Protein AF-A0AAU9KTI7-F1 (afdb_monomer_lite)

InterPro domains:
  IPR029703 DNA polymerase epsilon catalytic subunit [PTHR10670] (1-171)

Organism: NCBI:txid622444

Sequence (181 aa):
MRRTLLKLLRISEFSDEAQFRNPSLLFTVQDVICLCCNFCRSIDLCHDPQLFKCSASRSDDDDRGEEYEKDADAFSAWHCPRATRCTTRPHSELRLVEMIQAQSVAYQLQDCTAVSAICQLSAKCAITAHVQRRIHLYLVRESLMETLRLVMRIAQQDKFAWLLETVERLMCETAQLVLMY

Secondary structure (DSSP, 8-state):
-HHHHHHHTT--TTSGGGS----SPP-EEEEEE-TTT--EEEEETTT-HHHH-SS--------------TTTTTTSSSEETTEEEEE-HHHHHHHHHHHHHHHHHHHHHPPEEETTEEEE--HHHHTT----PPEEESS-HHHHHHHHHHHHHHHHHHT-HHHHHHHHHHHHHHHHTTS--

Foldseek 3Di:
DLVVVCVVVVHDCPDPVVPDDPPWDFDKQAFQAFPPPRDTDIDGLRDRVLQVPQPPPDDDDDDDDDDDDDPPSLQRSQADPVGSPTGSVVVVLVSLLVVLVVVVVCQVPWFWDFPPDPDRDDPVRPVPPPDPTDIDTPDDPVNSVVVLVVQCVSCVVSVSPVSNVSSVVVVVVVVVVVVVD

pLDDT: mean 73.47, std 17.33, range [38.09, 96.0]

Radius of gyration: 23.16 Å; chains: 1; bounding box: 51×40×74 Å

Structure (mmCIF, N/CA/C/O backbone):
data_AF-A0AAU9KTI7-F1
#
_entry.id   AF-A0AAU9KTI7-F1
#
loop_
_atom_site.group_PDB
_atom_site.id
_atom_site.type_symbol
_atom_site.label_atom_id
_atom_site.label_alt_id
_atom_site.label_comp_id
_atom_site.label_asym_id
_atom_site.label_entity_id
_atom_site.label_seq_id
_atom_site.pdbx_PDB_ins_code
_atom_site.Cartn_x
_atom_site.Cartn_y
_atom_site.Cartn_z
_atom_site.occupancy
_atom_site.B_iso_or_equiv
_atom_site.auth_seq_id
_atom_site.auth_comp_id
_atom_site.auth_asym_id
_atom_site.auth_atom_id
_atom_site.pdbx_PDB_model_num
ATOM 1 N N . MET A 1 1 ? -31.097 -3.159 -16.188 1.00 65.12 1 MET A N 1
ATOM 2 C CA . MET A 1 1 ? -30.676 -4.437 -15.568 1.00 65.12 1 MET A CA 1
ATOM 3 C C . MET A 1 1 ? -30.846 -4.481 -14.041 1.00 65.12 1 MET A C 1
ATOM 5 O O . MET A 1 1 ? -31.321 -5.493 -13.552 1.00 65.12 1 MET A O 1
ATOM 9 N N . ARG A 1 2 ? -30.578 -3.404 -13.277 1.00 79.62 2 ARG A N 1
ATOM 10 C CA . ARG A 1 2 ? -30.724 -3.386 -11.797 1.00 79.62 2 ARG A CA 1
ATOM 11 C C . ARG A 1 2 ? -32.151 -3.648 -11.267 1.00 79.62 2 ARG A C 1
ATOM 13 O O . ARG A 1 2 ? -32.326 -4.484 -10.391 1.00 79.62 2 ARG A O 1
ATOM 20 N N . ARG A 1 3 ? -33.179 -2.991 -11.826 1.00 81.31 3 ARG A N 1
ATOM 21 C CA . ARG A 1 3 ? -34.591 -3.132 -11.387 1.00 81.31 3 ARG A CA 1
ATOM 22 C C . ARG A 1 3 ? -35.148 -4.555 -11.510 1.00 81.31 3 ARG A C 1
ATOM 24 O O . ARG A 1 3 ? -35.877 -5.001 -10.633 1.00 81.31 3 ARG A O 1
ATOM 31 N N . THR A 1 4 ? -34.820 -5.264 -12.588 1.00 86.75 4 THR A N 1
ATOM 32 C CA . THR A 1 4 ? -35.296 -6.637 -12.827 1.00 86.75 4 THR A CA 1
ATOM 33 C C . THR A 1 4 ? -34.708 -7.615 -11.811 1.00 86.75 4 THR A C 1
ATOM 35 O O . THR A 1 4 ? -35.417 -8.478 -11.305 1.00 86.75 4 THR A O 1
ATOM 38 N N . LEU A 1 5 ? -33.432 -7.435 -11.466 1.00 85.69 5 LEU A N 1
ATOM 39 C CA . LEU A 1 5 ? -32.717 -8.290 -10.523 1.00 85.69 5 LEU A CA 1
ATOM 40 C C . LEU A 1 5 ? -33.228 -8.102 -9.085 1.00 85.69 5 LEU A C 1
ATOM 42 O O . LEU A 1 5 ? -33.489 -9.082 -8.398 1.00 85.69 5 LEU A O 1
ATOM 46 N N . LEU A 1 6 ? -33.490 -6.859 -8.665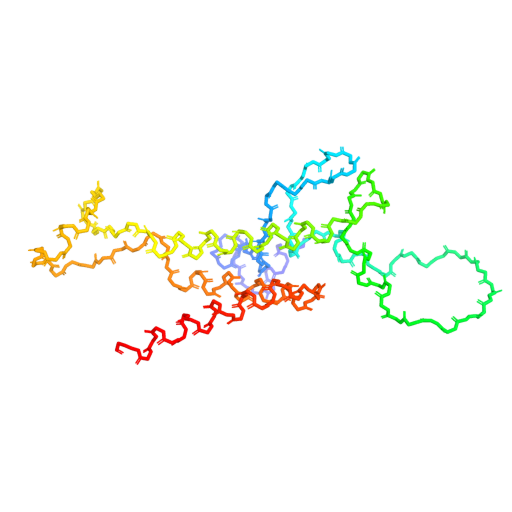 1.00 90.19 6 LEU A N 1
ATOM 47 C CA . LEU A 1 6 ? -34.095 -6.575 -7.355 1.00 90.19 6 LEU A CA 1
ATOM 48 C C . LEU A 1 6 ? -35.516 -7.152 -7.226 1.00 90.19 6 LEU A C 1
ATOM 50 O O . LEU A 1 6 ? -35.848 -7.730 -6.194 1.00 90.19 6 LEU A O 1
ATOM 54 N N . LYS A 1 7 ? -36.324 -7.100 -8.299 1.00 87.94 7 LYS A N 1
ATOM 55 C CA . LYS A 1 7 ? -37.650 -7.748 -8.335 1.00 87.94 7 LYS A CA 1
ATOM 56 C C . LYS A 1 7 ? -37.568 -9.271 -8.183 1.00 87.94 7 LYS A C 1
ATOM 58 O O . LYS A 1 7 ? -38.399 -9.839 -7.482 1.00 87.94 7 LYS A O 1
ATOM 63 N N . LEU A 1 8 ? -36.573 -9.920 -8.798 1.00 91.00 8 LEU A N 1
ATOM 64 C CA . LEU A 1 8 ? -36.326 -11.361 -8.631 1.00 91.00 8 LEU A CA 1
ATOM 65 C C . LEU A 1 8 ? -35.938 -11.710 -7.188 1.00 91.00 8 LEU A C 1
ATOM 67 O O . LEU A 1 8 ? -36.421 -12.700 -6.648 1.00 91.00 8 LEU A O 1
ATOM 71 N N . LEU A 1 9 ? -35.122 -10.866 -6.553 1.00 89.00 9 LEU A N 1
ATOM 72 C CA . LEU A 1 9 ? -34.713 -11.021 -5.154 1.00 89.00 9 LEU A CA 1
ATOM 73 C C . LEU A 1 9 ? -35.795 -10.595 -4.145 1.00 89.00 9 LEU A C 1
ATOM 75 O O . LEU A 1 9 ? -35.592 -10.751 -2.946 1.00 89.00 9 LEU A O 1
ATOM 79 N N . ARG A 1 10 ? -36.944 -10.075 -4.608 1.00 89.88 10 ARG A N 1
ATOM 80 C CA . ARG A 1 10 ? -38.015 -9.491 -3.774 1.00 89.88 10 ARG A CA 1
ATOM 81 C C . ARG A 1 10 ? -37.529 -8.348 -2.867 1.00 89.88 10 ARG A C 1
ATOM 83 O O . ARG A 1 10 ? -38.093 -8.126 -1.800 1.00 89.88 10 ARG A O 1
ATOM 90 N N . ILE A 1 11 ? -36.512 -7.610 -3.308 1.00 88.62 11 ILE A N 1
ATOM 91 C CA . ILE A 1 11 ? -35.947 -6.455 -2.601 1.00 88.62 11 ILE A CA 1
ATOM 92 C C . ILE A 1 11 ? -36.506 -5.175 -3.238 1.00 88.62 11 ILE A C 1
ATOM 94 O O . ILE A 1 11 ? -36.555 -5.046 -4.465 1.00 88.62 11 ILE A O 1
ATOM 98 N N . SER A 1 12 ? -36.959 -4.233 -2.409 1.00 87.06 12 SER A N 1
ATOM 99 C CA . SER A 1 12 ? -37.455 -2.929 -2.870 1.00 87.06 12 SER A CA 1
ATOM 100 C C . SER A 1 12 ? -36.309 -2.075 -3.409 1.00 87.06 12 SER A C 1
ATOM 102 O O . SER A 1 12 ? -35.211 -2.100 -2.875 1.00 87.06 12 SER A O 1
ATOM 104 N N . GLU A 1 13 ? -36.551 -1.264 -4.439 1.00 84.38 13 GLU A N 1
ATOM 105 C CA . GLU A 1 13 ? -35.501 -0.431 -5.046 1.00 84.38 13 GLU A CA 1
ATOM 106 C C . GLU A 1 13 ? -34.960 0.682 -4.133 1.00 84.38 13 GLU A C 1
ATOM 108 O O . GLU A 1 13 ? -33.875 1.201 -4.392 1.00 84.38 13 GLU A O 1
ATOM 113 N N . PHE A 1 14 ? -35.696 1.011 -3.070 1.00 86.38 14 PHE A N 1
ATOM 114 C CA . PHE A 1 14 ? -35.344 2.035 -2.084 1.00 86.38 14 PHE A CA 1
ATOM 115 C C . PHE A 1 14 ? -34.972 1.458 -0.716 1.00 86.38 14 PHE A C 1
ATOM 117 O O . PHE A 1 14 ? -34.815 2.224 0.230 1.00 86.38 14 PHE A O 1
ATOM 124 N N . SER A 1 15 ? -34.880 0.132 -0.577 1.00 87.00 15 SER A N 1
ATOM 125 C CA . SER A 1 15 ? -34.436 -0.451 0.688 1.00 87.00 15 SER A CA 1
ATOM 126 C C . SER A 1 15 ? -32.921 -0.317 0.849 1.00 87.00 15 SER A C 1
ATOM 128 O O . SER A 1 15 ? -32.184 -0.193 -0.136 1.00 87.00 15 SER A O 1
ATOM 130 N N . ASP A 1 16 ? -32.443 -0.348 2.091 1.00 84.94 16 ASP A N 1
ATOM 131 C CA . ASP A 1 16 ? -31.013 -0.238 2.384 1.00 84.94 16 ASP A CA 1
ATOM 132 C C . ASP A 1 16 ? -30.213 -1.395 1.767 1.00 84.94 16 ASP A C 1
ATOM 134 O O . ASP A 1 16 ? -29.079 -1.205 1.327 1.00 84.94 16 ASP A O 1
ATOM 138 N N . GLU A 1 17 ? -30.822 -2.576 1.630 1.00 83.06 17 GLU A N 1
ATOM 139 C CA . GLU A 1 17 ? -30.228 -3.745 0.974 1.00 83.06 17 GLU A CA 1
ATOM 140 C C . GLU A 1 17 ? -30.101 -3.574 -0.547 1.00 83.06 17 GLU A C 1
ATOM 142 O O . GLU A 1 17 ? -29.265 -4.220 -1.178 1.00 83.06 17 GLU A O 1
ATOM 147 N N . ALA A 1 18 ? -30.910 -2.701 -1.156 1.00 85.38 18 ALA A N 1
ATOM 148 C CA . ALA A 1 18 ? -30.821 -2.383 -2.578 1.00 85.38 18 ALA A CA 1
ATOM 149 C C . ALA A 1 18 ? -29.784 -1.302 -2.892 1.00 85.38 18 ALA A C 1
ATOM 151 O O . ALA A 1 18 ? -29.513 -1.057 -4.078 1.00 85.38 18 ALA A O 1
ATOM 152 N N . GLN A 1 19 ? -29.199 -0.649 -1.881 1.00 84.06 19 GLN A N 1
ATOM 153 C CA . GLN A 1 19 ? -28.091 0.274 -2.092 1.00 84.06 19 GLN A CA 1
ATOM 154 C C . GLN A 1 19 ? -26.884 -0.504 -2.615 1.00 84.06 19 GLN A C 1
ATOM 156 O O . GLN A 1 19 ? -26.382 -1.433 -1.987 1.00 84.06 19 GLN A O 1
ATOM 161 N N . PHE A 1 20 ? -26.403 -0.116 -3.796 1.00 78.75 20 PHE A N 1
ATOM 162 C CA . PHE A 1 20 ? -25.196 -0.706 -4.352 1.00 78.75 20 PHE A CA 1
ATOM 163 C C . PHE A 1 20 ? -24.012 -0.295 -3.479 1.00 78.75 20 PHE A C 1
ATOM 165 O O . PHE A 1 20 ? -23.616 0.869 -3.472 1.00 78.75 20 PHE A O 1
ATOM 172 N N . ARG A 1 21 ? -23.455 -1.262 -2.756 1.00 72.88 21 ARG A N 1
ATOM 173 C CA . ARG A 1 21 ? -22.157 -1.141 -2.099 1.00 72.88 21 ARG A CA 1
ATOM 174 C C . ARG A 1 21 ? -21.153 -1.855 -2.980 1.00 72.88 21 ARG A C 1
ATOM 176 O O . ARG A 1 21 ? -21.355 -3.028 -3.281 1.00 72.88 21 ARG A O 1
ATOM 183 N N . ASN A 1 22 ? -20.120 -1.143 -3.422 1.00 68.12 22 ASN A N 1
ATOM 184 C CA . ASN A 1 22 ? -19.074 -1.763 -4.220 1.00 68.12 22 ASN A CA 1
ATOM 185 C C . ASN A 1 22 ? -18.392 -2.851 -3.366 1.00 68.12 22 ASN A C 1
ATOM 187 O O . ASN A 1 22 ? -17.840 -2.506 -2.321 1.00 68.12 22 ASN A O 1
ATOM 191 N N . PRO A 1 23 ? -18.474 -4.144 -3.735 1.00 67.94 23 PRO A N 1
ATOM 192 C CA . PRO A 1 23 ? -17.882 -5.211 -2.932 1.00 67.94 23 PRO A CA 1
ATOM 193 C C . PRO A 1 23 ? -16.354 -5.230 -3.031 1.00 67.94 23 PRO A C 1
ATOM 195 O O . PRO A 1 23 ? -15.701 -5.859 -2.201 1.00 67.94 23 PRO A O 1
ATOM 198 N N . SER A 1 24 ? -15.778 -4.578 -4.045 1.00 67.06 24 SER A N 1
ATOM 199 C CA . SER A 1 24 ? -14.334 -4.476 -4.186 1.00 67.06 24 SER A CA 1
ATOM 200 C C . SER A 1 24 ? -13.767 -3.369 -3.303 1.00 67.06 24 SER A C 1
ATOM 202 O O . SER A 1 24 ? -14.325 -2.277 -3.167 1.00 67.06 24 SER A O 1
ATOM 204 N N . LEU A 1 25 ? -12.624 -3.672 -2.695 1.00 73.19 25 LEU A N 1
ATOM 205 C CA . LEU A 1 25 ? -11.866 -2.716 -1.903 1.00 73.19 25 LEU A CA 1
ATOM 206 C C . LEU A 1 25 ? -11.242 -1.685 -2.849 1.00 73.19 25 LEU A C 1
ATOM 208 O O . LEU A 1 25 ? -10.710 -2.042 -3.896 1.00 73.19 25 LEU A O 1
ATOM 212 N N . LEU A 1 26 ? -11.331 -0.408 -2.485 1.00 77.00 26 LEU A N 1
ATOM 213 C CA . LEU A 1 26 ? -10.628 0.674 -3.168 1.00 77.00 26 LEU A CA 1
ATOM 214 C C . LEU A 1 26 ? -9.308 0.892 -2.438 1.00 77.00 26 LEU A C 1
ATOM 216 O O . LEU A 1 26 ? -9.317 1.217 -1.249 1.00 77.00 26 LEU A O 1
ATOM 220 N N . PHE A 1 27 ? -8.185 0.707 -3.130 1.00 84.81 27 PHE A N 1
ATOM 221 C CA . PHE A 1 27 ? -6.873 0.935 -2.539 1.00 84.81 27 PHE A CA 1
ATOM 222 C C . PHE A 1 27 ? -5.981 1.724 -3.486 1.00 84.81 27 PHE A C 1
ATOM 224 O O . PHE A 1 27 ? -5.315 1.179 -4.369 1.00 84.81 27 PHE A O 1
ATOM 231 N N . THR A 1 28 ? -5.994 3.038 -3.280 1.00 85.19 28 THR A N 1
ATOM 232 C CA . THR A 1 28 ? -5.353 3.995 -4.173 1.00 85.19 28 THR A CA 1
ATOM 233 C C . THR A 1 28 ? -4.029 4.476 -3.605 1.00 85.19 28 THR A C 1
ATOM 235 O O . THR A 1 28 ? -3.986 5.114 -2.555 1.00 85.19 28 THR A O 1
ATOM 238 N N . VAL A 1 29 ? -2.956 4.252 -4.355 1.00 85.25 29 VAL A N 1
ATOM 239 C CA . VAL A 1 29 ? -1.651 4.864 -4.108 1.00 85.25 29 VAL A CA 1
ATOM 240 C C . VAL A 1 29 ? -1.628 6.231 -4.777 1.00 85.25 29 VAL A C 1
ATOM 242 O O . VAL A 1 29 ? -1.837 6.343 -5.987 1.00 85.25 29 VAL A O 1
ATOM 245 N N . GLN A 1 30 ? -1.388 7.279 -3.993 1.00 85.12 30 GLN A N 1
ATOM 246 C CA . GLN A 1 30 ? -1.269 8.646 -4.498 1.00 85.12 30 GLN A CA 1
ATOM 247 C C . GLN A 1 30 ? 0.166 8.966 -4.924 1.00 85.12 30 GLN A C 1
ATOM 249 O O . GLN A 1 30 ? 1.133 8.405 -4.400 1.00 85.12 30 GLN A O 1
ATOM 254 N N . ASP A 1 31 ? 0.272 9.907 -5.862 1.00 83.88 31 ASP A N 1
ATOM 255 C CA . ASP A 1 31 ? 1.525 10.511 -6.312 1.00 83.88 31 ASP A CA 1
ATOM 256 C C . ASP A 1 31 ? 2.564 9.519 -6.849 1.00 83.88 31 ASP A C 1
ATOM 258 O O . ASP A 1 31 ? 3.752 9.609 -6.545 1.00 83.88 31 ASP A O 1
ATOM 262 N N . VAL A 1 32 ? 2.131 8.559 -7.673 1.00 83.94 32 VAL A N 1
ATOM 263 C CA . VAL A 1 32 ? 3.064 7.673 -8.376 1.00 83.94 32 VAL A CA 1
ATOM 264 C C . VAL A 1 32 ? 3.648 8.427 -9.567 1.00 83.94 32 VAL A C 1
ATOM 266 O O . VAL A 1 32 ? 2.939 8.727 -10.533 1.00 83.94 32 VAL A O 1
ATOM 269 N N . ILE A 1 33 ? 4.946 8.723 -9.501 1.00 85.62 33 ILE A N 1
ATOM 270 C CA . ILE A 1 33 ? 5.658 9.514 -10.509 1.00 85.62 33 ILE A CA 1
ATOM 271 C C . ILE A 1 33 ? 6.479 8.589 -11.412 1.00 85.62 33 ILE A C 1
ATOM 273 O O . ILE A 1 33 ? 7.276 7.770 -10.961 1.00 85.62 33 ILE A O 1
ATOM 277 N N . CYS A 1 34 ? 6.318 8.729 -12.727 1.00 84.81 34 CYS A N 1
ATOM 278 C CA . CYS A 1 34 ? 7.197 8.073 -13.690 1.00 84.81 34 CYS A CA 1
ATOM 279 C C . CYS A 1 34 ? 8.518 8.841 -13.825 1.00 84.81 34 CYS A C 1
ATOM 281 O O . CYS A 1 34 ? 8.519 9.966 -14.314 1.00 84.81 34 CYS A O 1
ATOM 283 N N . LEU A 1 35 ? 9.647 8.206 -13.504 1.00 83.62 35 LEU A N 1
ATOM 284 C CA . LEU A 1 35 ? 10.976 8.837 -13.557 1.00 83.62 35 LEU A CA 1
ATOM 285 C C . LEU A 1 35 ? 11.472 9.182 -14.974 1.00 83.62 35 LEU A C 1
ATOM 287 O O . LEU A 1 35 ? 12.411 9.953 -15.123 1.00 83.62 35 LEU A O 1
ATOM 291 N N . CYS A 1 36 ? 10.855 8.634 -16.022 1.00 85.12 36 CYS A N 1
ATOM 292 C CA . CYS A 1 36 ? 11.251 8.926 -17.402 1.00 85.12 36 CYS A CA 1
ATOM 293 C C . CYS A 1 36 ? 10.551 10.144 -18.007 1.00 85.12 36 CYS A C 1
ATOM 295 O O . CYS A 1 36 ? 11.120 10.832 -18.846 1.00 85.12 36 CYS A O 1
ATOM 297 N N . CYS A 1 37 ? 9.279 10.359 -17.659 1.00 88.19 37 CYS A N 1
ATOM 298 C CA . CYS A 1 37 ? 8.443 11.392 -18.281 1.00 88.19 37 CYS A CA 1
ATOM 299 C C . CYS A 1 37 ? 7.796 12.343 -17.270 1.00 88.19 37 CYS A C 1
ATOM 301 O O . CYS A 1 37 ? 7.001 13.196 -17.660 1.00 88.19 37 CYS A O 1
ATOM 303 N N . ASN A 1 38 ? 8.104 12.178 -15.980 1.00 88.06 38 ASN A N 1
ATOM 304 C CA . ASN A 1 38 ? 7.548 12.932 -14.855 1.00 88.06 38 ASN A CA 1
ATOM 305 C C . ASN A 1 38 ? 6.014 12.945 -14.813 1.00 88.06 38 ASN A C 1
ATOM 307 O O . ASN A 1 38 ? 5.398 13.840 -14.239 1.00 88.06 38 ASN A O 1
ATOM 311 N N . PHE A 1 39 ? 5.374 11.942 -15.420 1.00 87.75 39 PHE A N 1
ATOM 312 C CA . PHE A 1 39 ? 3.933 11.787 -15.332 1.00 87.75 39 PHE A CA 1
ATOM 313 C C . PHE A 1 39 ? 3.559 11.286 -13.941 1.00 87.75 39 PHE A C 1
ATOM 315 O O . PHE A 1 39 ? 3.969 10.192 -13.552 1.00 87.75 39 PHE A O 1
ATOM 322 N N . CYS A 1 40 ? 2.782 12.090 -13.223 1.00 87.25 40 CYS A N 1
ATOM 323 C CA . CYS A 1 40 ? 2.252 11.772 -11.908 1.00 87.25 40 CYS A CA 1
ATOM 324 C C . CYS A 1 40 ? 0.797 11.316 -12.036 1.00 87.25 40 CYS A C 1
ATOM 326 O O . CYS A 1 40 ? 0.001 11.975 -12.711 1.00 87.25 40 CYS A O 1
ATOM 328 N N . ARG A 1 41 ? 0.448 10.194 -11.401 1.00 85.62 41 ARG A N 1
ATOM 329 C CA . ARG A 1 41 ? -0.943 9.742 -11.292 1.00 85.62 41 ARG A CA 1
ATOM 330 C C . ARG A 1 41 ? -1.187 8.996 -9.988 1.00 85.62 41 ARG A C 1
ATOM 332 O O . ARG A 1 41 ? -0.270 8.416 -9.412 1.00 85.62 41 ARG A O 1
ATOM 339 N N . SER A 1 42 ? -2.446 8.943 -9.578 1.00 87.31 42 SER A N 1
ATOM 340 C CA . SER A 1 42 ? -2.897 7.981 -8.575 1.00 87.31 42 SER A CA 1
ATOM 341 C C . SER A 1 42 ? -3.210 6.639 -9.244 1.00 87.31 42 SER A C 1
ATOM 343 O O . SER A 1 42 ? -3.733 6.615 -10.360 1.00 87.31 42 SER A O 1
ATOM 345 N N . ILE A 1 43 ? -2.886 5.532 -8.578 1.00 86.00 43 ILE A N 1
ATOM 346 C CA . ILE A 1 43 ? -3.101 4.166 -9.077 1.00 86.00 43 ILE A CA 1
ATOM 347 C C . ILE A 1 43 ? -3.984 3.422 -8.082 1.00 86.00 43 ILE A C 1
ATOM 349 O O . ILE A 1 43 ? -3.606 3.298 -6.921 1.00 86.00 43 ILE A O 1
ATOM 353 N N . ASP A 1 44 ? -5.138 2.923 -8.526 1.00 86.88 44 ASP A N 1
ATOM 354 C CA . ASP A 1 44 ? -5.956 1.998 -7.733 1.00 86.88 44 ASP A CA 1
ATOM 355 C C . ASP A 1 44 ? -5.503 0.562 -7.997 1.00 86.88 44 ASP A C 1
ATOM 357 O O . ASP A 1 44 ? -5.717 0.020 -9.080 1.00 86.88 44 ASP A O 1
ATOM 361 N N . LEU A 1 45 ? -4.881 -0.064 -7.005 1.00 82.88 45 LEU A N 1
ATOM 362 C CA . LEU A 1 45 ? -4.273 -1.387 -7.153 1.00 82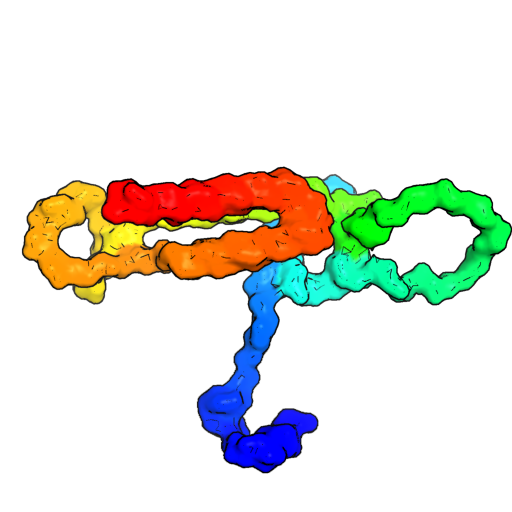.88 45 LEU A CA 1
ATOM 363 C C . LEU A 1 45 ? -5.296 -2.505 -7.351 1.00 82.88 45 LEU A C 1
ATOM 365 O O . LEU A 1 45 ? -4.959 -3.563 -7.871 1.00 82.88 45 LEU A O 1
ATOM 369 N N . CYS A 1 46 ? -6.547 -2.286 -6.946 1.00 79.44 46 CYS A N 1
ATOM 370 C CA . CYS A 1 46 ? -7.599 -3.287 -7.075 1.00 79.44 46 CYS A CA 1
ATOM 371 C C . CYS A 1 46 ? -8.360 -3.185 -8.402 1.00 79.44 46 CYS A C 1
ATOM 373 O O . CYS A 1 46 ? -9.056 -4.129 -8.772 1.00 79.44 46 CYS A O 1
ATOM 375 N N . HIS A 1 47 ? -8.236 -2.063 -9.119 1.00 77.88 47 HIS A N 1
ATOM 376 C CA . HIS A 1 47 ? -9.053 -1.777 -10.301 1.00 77.88 47 HIS A CA 1
ATOM 377 C C . HIS A 1 47 ? -8.274 -1.308 -11.526 1.00 77.88 47 HIS A C 1
ATOM 379 O O . HIS A 1 47 ? -8.870 -1.281 -12.603 1.00 77.88 47 HIS A O 1
ATOM 385 N N . ASP A 1 48 ? -6.999 -0.913 -11.406 1.00 77.88 48 ASP A N 1
ATOM 386 C CA . ASP A 1 48 ? -6.260 -0.347 -12.537 1.0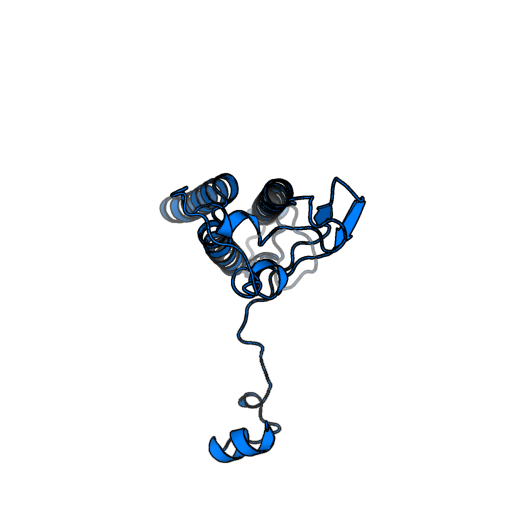0 77.88 48 ASP A CA 1
ATOM 387 C C . ASP A 1 48 ? -6.125 -1.405 -13.645 1.00 77.88 48 ASP A C 1
ATOM 389 O O . ASP A 1 48 ? -5.382 -2.378 -13.492 1.00 77.88 48 ASP A O 1
ATOM 393 N N . PRO A 1 49 ? -6.801 -1.222 -14.797 1.00 67.38 49 PRO A N 1
ATOM 394 C CA . PRO A 1 49 ? -6.792 -2.204 -15.868 1.00 67.38 49 PRO A CA 1
ATOM 395 C C . PRO A 1 49 ? -5.388 -2.460 -16.409 1.00 67.38 49 PRO A C 1
ATOM 397 O O . PRO A 1 49 ? -5.160 -3.508 -16.998 1.00 67.38 49 PRO A O 1
ATOM 400 N N . GLN A 1 50 ? -4.459 -1.507 -16.275 1.00 69.31 50 GLN A N 1
ATOM 401 C CA . GLN A 1 50 ? -3.082 -1.672 -16.737 1.00 69.31 50 GLN A CA 1
ATOM 402 C C . GLN A 1 50 ? -2.331 -2.725 -15.921 1.00 69.31 50 GLN A C 1
ATOM 404 O O . GLN A 1 50 ? -1.528 -3.450 -16.496 1.00 69.31 50 GLN A O 1
ATOM 409 N N . LEU A 1 51 ? -2.665 -2.875 -14.635 1.00 67.38 51 LEU A N 1
ATOM 410 C CA . LEU A 1 51 ? -2.064 -3.887 -13.767 1.00 67.38 51 LEU A CA 1
ATOM 411 C C . LEU A 1 51 ? -2.533 -5.312 -14.106 1.00 67.38 51 LEU A C 1
ATOM 413 O O . LEU A 1 51 ? -1.829 -6.278 -13.836 1.00 67.38 51 LEU A O 1
ATOM 417 N N . PHE A 1 52 ? -3.705 -5.451 -14.734 1.00 65.06 52 PHE A N 1
ATOM 418 C CA . PHE A 1 52 ? -4.309 -6.749 -15.067 1.00 65.06 52 PHE A CA 1
ATOM 419 C C . PHE A 1 52 ? -4.203 -7.123 -16.558 1.00 65.06 52 PHE A C 1
ATOM 421 O O . PHE A 1 52 ? -4.585 -8.227 -16.953 1.00 65.06 52 PHE A O 1
ATOM 428 N N . LYS A 1 53 ? -3.702 -6.225 -17.417 1.00 56.84 53 LYS A N 1
ATOM 429 C CA . LYS A 1 53 ? -3.568 -6.450 -18.867 1.00 56.84 53 LYS A CA 1
ATOM 430 C C . LYS A 1 53 ? -2.242 -7.140 -19.204 1.00 56.84 53 LYS A C 1
ATOM 432 O O . LYS A 1 53 ? -1.353 -6.516 -19.770 1.00 56.84 53 LYS A O 1
ATOM 437 N N . CYS A 1 54 ? -2.148 -8.441 -18.932 1.00 47.69 54 CYS A N 1
ATOM 438 C CA . CYS A 1 54 ? -1.063 -9.282 -19.465 1.00 47.69 54 CYS A CA 1
ATOM 439 C C . CYS A 1 54 ? -1.494 -10.302 -20.530 1.00 47.69 54 CYS A C 1
ATOM 441 O O . CYS A 1 54 ? -0.643 -10.905 -21.164 1.00 47.69 54 CYS A O 1
ATOM 443 N N . SER A 1 55 ? -2.785 -10.479 -20.827 1.00 44.00 55 SER A N 1
ATOM 444 C CA . SER A 1 55 ? -3.213 -11.590 -21.702 1.00 44.00 55 SER A CA 1
ATOM 445 C C . SER A 1 55 ? -3.720 -11.218 -23.103 1.00 44.00 55 SER A C 1
ATOM 447 O O . SER A 1 55 ? -4.107 -12.118 -23.844 1.00 44.00 55 SER A O 1
ATOM 449 N N . ALA A 1 56 ? -3.740 -9.939 -23.504 1.00 43.41 56 ALA A N 1
ATOM 450 C CA . ALA A 1 56 ? -4.520 -9.503 -24.678 1.00 43.41 56 ALA A CA 1
ATOM 451 C C . ALA A 1 56 ? -3.740 -8.818 -25.819 1.00 43.41 56 ALA A C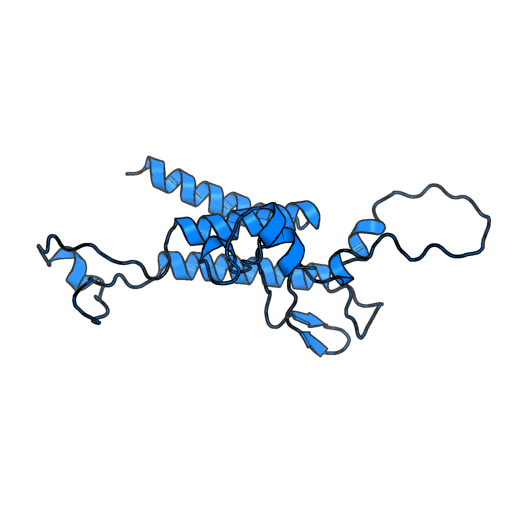 1
ATOM 453 O O . ALA A 1 56 ? -4.335 -8.083 -26.601 1.00 43.41 56 ALA A O 1
ATOM 454 N N . SER A 1 57 ? -2.441 -9.078 -25.969 1.00 42.94 57 SER A N 1
ATOM 455 C CA . SER A 1 57 ? -1.743 -8.833 -27.241 1.00 42.94 57 SER A CA 1
ATOM 456 C C . SER A 1 57 ? -1.153 -10.137 -27.775 1.00 42.94 57 SER A C 1
ATOM 458 O O . SER A 1 57 ? 0.055 -10.350 -27.754 1.00 42.94 57 SER A O 1
ATOM 460 N N . ARG A 1 58 ? -2.041 -11.029 -28.228 1.00 48.06 58 ARG A N 1
ATOM 461 C CA . ARG A 1 58 ? -1.732 -12.045 -29.239 1.00 48.06 58 ARG A CA 1
ATOM 462 C C . ARG A 1 58 ? -2.492 -11.690 -30.514 1.00 48.06 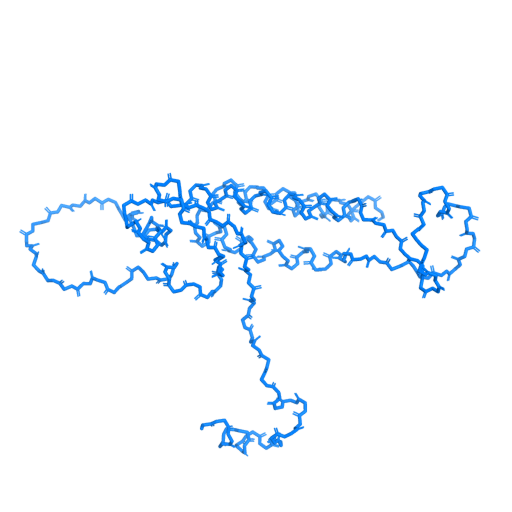58 ARG A C 1
ATOM 464 O O . ARG A 1 58 ? -3.708 -11.843 -30.547 1.00 48.06 58 ARG A O 1
ATOM 471 N N . SER A 1 59 ? -1.744 -11.202 -31.495 1.00 43.03 59 SER A N 1
ATOM 472 C CA . SER A 1 59 ? -2.012 -11.214 -32.941 1.00 43.03 59 SER A CA 1
ATOM 473 C C . SER A 1 59 ? -0.838 -10.464 -33.582 1.00 43.03 59 SER A C 1
ATOM 475 O O . SER A 1 59 ? -0.578 -9.338 -33.157 1.00 43.03 59 SER A O 1
ATOM 477 N N . ASP A 1 60 ? -0.061 -10.932 -34.545 1.00 45.81 60 ASP A N 1
ATOM 478 C CA . ASP A 1 60 ? 0.133 -12.198 -35.256 1.00 45.81 60 ASP A CA 1
ATOM 479 C C . ASP A 1 60 ? 1.589 -12.125 -35.800 1.00 45.81 60 ASP A C 1
ATOM 481 O O . ASP A 1 60 ? 2.162 -11.034 -35.833 1.00 45.81 60 ASP A O 1
ATOM 485 N N . ASP A 1 61 ? 2.160 -13.261 -36.216 1.00 46.56 61 ASP A N 1
ATOM 486 C CA . ASP A 1 61 ? 3.440 -13.426 -36.947 1.00 46.56 61 ASP A CA 1
ATOM 487 C C . ASP A 1 61 ? 4.759 -13.399 -36.134 1.00 46.56 61 ASP A C 1
ATOM 489 O O . ASP A 1 61 ? 5.301 -12.349 -35.803 1.00 46.56 61 ASP A O 1
ATOM 493 N N . ASP A 1 62 ? 5.331 -14.571 -35.829 1.00 39.09 62 ASP A N 1
ATOM 494 C CA . ASP A 1 62 ? 6.401 -15.186 -36.645 1.00 39.09 62 ASP A CA 1
ATOM 495 C C . ASP A 1 62 ? 6.975 -16.443 -35.951 1.00 39.09 62 ASP A C 1
ATOM 497 O O . ASP A 1 62 ? 7.109 -16.534 -34.729 1.00 39.09 62 ASP A O 1
ATOM 501 N N . ASP A 1 63 ? 7.285 -17.432 -36.778 1.00 56.66 63 ASP A N 1
ATOM 502 C CA . ASP A 1 63 ? 7.842 -18.742 -36.474 1.00 56.66 63 ASP A CA 1
ATOM 503 C C . ASP A 1 63 ? 9.349 -18.644 -36.187 1.00 56.66 63 ASP A C 1
ATOM 505 O O . ASP A 1 63 ? 10.173 -18.523 -37.099 1.00 56.66 63 ASP A O 1
ATOM 509 N N . ARG A 1 64 ? 9.733 -18.736 -34.907 1.00 44.59 64 ARG A N 1
ATOM 510 C CA . ARG A 1 64 ? 10.982 -19.405 -34.513 1.00 44.59 64 ARG A CA 1
ATOM 511 C C . ARG A 1 64 ? 11.013 -19.685 -33.019 1.00 44.59 64 ARG A C 1
ATOM 513 O O . ARG A 1 64 ? 10.930 -18.779 -32.196 1.00 44.59 64 ARG A O 1
ATOM 520 N N . GLY A 1 65 ? 11.104 -20.969 -32.689 1.00 47.38 65 GLY A N 1
ATOM 521 C CA . GLY A 1 65 ? 11.223 -21.430 -31.318 1.00 47.38 65 GLY A CA 1
ATOM 522 C C . GLY A 1 65 ? 12.491 -20.921 -30.658 1.00 47.38 65 GLY A C 1
ATOM 523 O O . GLY A 1 65 ? 13.526 -20.852 -31.306 1.00 47.38 65 GLY A O 1
ATOM 524 N N . GLU A 1 66 ? 12.375 -20.646 -29.366 1.00 38.09 66 GLU A N 1
ATOM 525 C CA . GLU A 1 66 ? 13.427 -20.784 -28.372 1.00 38.09 66 GLU A CA 1
ATOM 526 C C . GLU A 1 66 ? 12.772 -20.782 -26.972 1.00 38.09 66 GLU A C 1
ATOM 528 O O . GLU A 1 66 ? 11.896 -19.973 -26.656 1.00 38.09 66 GLU A O 1
ATOM 533 N N . GLU A 1 67 ? 13.160 -21.754 -26.150 1.00 43.91 67 GLU A N 1
ATOM 534 C CA . GLU A 1 67 ? 12.689 -21.946 -24.781 1.00 43.91 67 GLU A CA 1
ATOM 535 C C . GLU A 1 67 ? 13.457 -21.010 -23.837 1.00 43.91 67 GLU A C 1
ATOM 537 O O . GLU A 1 67 ? 14.613 -21.265 -23.506 1.00 43.91 67 GLU A O 1
ATOM 542 N N . TYR A 1 68 ? 12.802 -19.939 -23.379 1.00 44.81 68 TYR A N 1
ATOM 543 C CA . TYR A 1 68 ? 13.307 -19.046 -22.332 1.00 44.81 68 TYR A CA 1
ATOM 544 C C . TYR A 1 68 ? 12.217 -18.767 -21.293 1.00 44.81 68 TYR A C 1
ATOM 546 O O . TYR A 1 68 ? 11.031 -18.687 -21.608 1.00 44.81 68 TYR A O 1
ATOM 554 N N . GLU A 1 69 ? 12.632 -18.657 -20.038 1.00 41.00 69 GLU A N 1
ATOM 555 C CA . GLU A 1 69 ? 11.818 -18.750 -18.826 1.00 41.00 69 GLU A CA 1
ATOM 556 C C . GLU A 1 69 ? 10.612 -17.786 -18.747 1.00 41.00 69 GLU A C 1
ATOM 558 O O . GLU A 1 69 ? 10.673 -16.596 -19.062 1.00 41.00 69 GLU A O 1
ATOM 563 N N . LYS A 1 70 ? 9.491 -18.332 -18.254 1.00 41.31 70 LYS A N 1
ATOM 564 C CA . LYS A 1 70 ? 8.184 -17.691 -18.019 1.00 41.31 70 LYS A CA 1
ATOM 565 C C . LYS A 1 70 ? 8.190 -16.681 -16.853 1.00 41.31 70 LYS A C 1
ATOM 567 O O . LYS A 1 70 ? 7.377 -16.799 -15.940 1.00 41.31 70 LYS A O 1
ATOM 572 N N . ASP A 1 71 ? 9.052 -15.670 -16.884 1.00 46.25 71 ASP A N 1
ATOM 573 C CA . ASP A 1 71 ? 9.019 -14.561 -15.909 1.00 46.25 71 ASP A CA 1
ATOM 574 C C . ASP A 1 71 ? 8.728 -13.188 -16.537 1.00 46.25 71 ASP A C 1
ATOM 576 O O . ASP A 1 71 ? 8.440 -12.228 -15.821 1.00 46.25 71 ASP A O 1
ATOM 580 N N . ALA A 1 72 ? 8.693 -13.093 -17.870 1.00 48.78 72 ALA A N 1
ATOM 581 C CA . ALA A 1 72 ? 8.411 -11.849 -18.595 1.00 48.78 72 ALA A CA 1
ATOM 582 C C . ALA A 1 72 ? 6.978 -11.307 -18.396 1.00 48.78 72 ALA A C 1
ATOM 584 O O . ALA A 1 72 ? 6.733 -10.115 -18.582 1.00 48.78 72 ALA A O 1
ATOM 585 N N . ASP A 1 73 ? 6.036 -12.156 -17.976 1.00 50.28 73 ASP A N 1
ATOM 586 C CA . ASP A 1 73 ? 4.613 -11.804 -17.877 1.00 50.28 73 ASP A CA 1
ATOM 587 C C . ASP A 1 73 ? 4.299 -10.929 -16.643 1.00 50.28 73 ASP A C 1
ATOM 589 O O . ASP A 1 73 ? 3.377 -10.120 -16.655 1.00 50.28 73 ASP A O 1
ATOM 593 N N . ALA A 1 74 ? 5.117 -10.997 -15.583 1.00 50.44 74 ALA A N 1
ATOM 594 C CA . ALA A 1 74 ? 4.918 -10.209 -14.357 1.00 50.44 74 ALA A CA 1
ATOM 595 C C . ALA A 1 74 ? 5.492 -8.777 -14.434 1.00 50.44 74 ALA A C 1
ATOM 597 O O . ALA A 1 74 ? 5.139 -7.910 -13.630 1.00 50.44 74 ALA A O 1
ATOM 598 N N . PHE A 1 75 ? 6.381 -8.505 -15.394 1.00 49.62 75 PHE A N 1
ATOM 599 C CA . PHE A 1 75 ? 6.976 -7.176 -15.578 1.00 49.62 75 PHE A CA 1
ATOM 600 C C . PHE A 1 75 ? 6.087 -6.230 -16.400 1.00 49.62 75 PHE A C 1
ATOM 602 O O . PHE A 1 75 ? 6.249 -5.015 -16.302 1.00 49.62 75 PHE A O 1
ATOM 609 N N . SER A 1 76 ? 5.126 -6.762 -17.165 1.00 57.59 76 SER A N 1
ATOM 610 C CA . SER A 1 76 ? 4.286 -5.994 -18.098 1.00 57.59 76 SER A CA 1
ATOM 611 C C . SER A 1 76 ? 3.221 -5.109 -17.419 1.00 57.59 76 SER A C 1
ATOM 613 O O . SER A 1 76 ? 2.866 -4.053 -17.941 1.00 57.59 76 SER A O 1
ATOM 615 N N . ALA A 1 77 ? 2.779 -5.452 -16.207 1.00 68.50 77 ALA A N 1
ATOM 616 C CA . ALA A 1 77 ? 1.696 -4.748 -15.509 1.00 68.50 77 ALA A CA 1
ATOM 617 C C . ALA A 1 77 ? 2.043 -3.301 -15.082 1.00 68.50 77 ALA A C 1
ATOM 619 O O . ALA A 1 77 ? 1.200 -2.404 -15.106 1.00 68.50 77 ALA A O 1
ATOM 620 N N . TRP A 1 78 ? 3.302 -3.036 -14.721 1.00 75.88 78 TRP A N 1
ATOM 621 C CA . TRP A 1 78 ? 3.716 -1.802 -14.038 1.00 75.88 78 TRP A CA 1
ATOM 622 C C . TRP A 1 78 ? 4.418 -0.811 -14.969 1.00 75.88 78 TRP A C 1
ATOM 624 O O . TRP A 1 78 ? 5.570 -0.431 -14.743 1.00 75.88 78 TRP A O 1
ATOM 634 N N . HIS A 1 79 ? 3.721 -0.388 -16.022 1.00 80.25 79 HIS A N 1
ATOM 635 C CA . HIS A 1 79 ? 4.219 0.605 -16.973 1.00 80.25 79 HIS A CA 1
ATOM 636 C C . HIS A 1 79 ? 3.524 1.959 -16.830 1.00 80.25 79 HIS A C 1
ATOM 638 O O . HIS A 1 79 ? 2.377 2.085 -16.390 1.00 80.25 79 HIS A O 1
ATOM 644 N N . CYS A 1 80 ? 4.232 3.013 -17.228 1.00 82.25 80 CYS A N 1
ATOM 645 C CA . CYS A 1 80 ? 3.627 4.329 -17.347 1.00 82.25 80 CYS A CA 1
ATOM 646 C C . CYS A 1 80 ? 2.710 4.386 -18.586 1.00 82.25 80 CYS A C 1
ATOM 648 O O . CYS A 1 80 ? 3.164 4.045 -19.680 1.00 82.25 80 CYS A O 1
ATOM 650 N N . PRO A 1 81 ? 1.477 4.925 -18.489 1.00 80.00 81 PRO A N 1
ATOM 651 C CA . PRO A 1 81 ? 0.589 5.095 -19.644 1.00 80.00 81 PRO A CA 1
ATOM 652 C C . PRO A 1 81 ? 1.172 6.004 -20.735 1.00 80.00 81 PRO A C 1
ATOM 654 O O . PRO A 1 81 ? 0.758 5.912 -21.885 1.00 80.00 81 PRO A O 1
ATOM 657 N N . ARG A 1 82 ? 2.115 6.892 -20.389 1.00 80.75 82 ARG A N 1
ATOM 658 C CA . ARG A 1 82 ? 2.774 7.804 -21.341 1.00 80.75 82 ARG A CA 1
ATOM 659 C C . ARG A 1 82 ? 4.113 7.282 -21.860 1.00 80.75 82 ARG A C 1
ATOM 661 O O . ARG A 1 82 ? 4.575 7.757 -22.890 1.00 80.75 82 ARG A O 1
ATOM 668 N N . ALA A 1 83 ? 4.737 6.336 -21.159 1.00 74.50 83 ALA A N 1
ATOM 669 C CA . ALA A 1 83 ? 6.051 5.801 -21.494 1.00 74.50 83 ALA A CA 1
ATOM 670 C C . ALA A 1 83 ? 6.053 4.281 -21.291 1.00 74.50 83 ALA A C 1
ATOM 672 O O . ALA A 1 83 ? 6.380 3.784 -20.215 1.00 74.50 83 ALA A O 1
ATOM 673 N N . THR A 1 84 ? 5.708 3.544 -22.347 1.00 68.44 84 THR A N 1
ATOM 674 C CA . THR A 1 84 ? 5.618 2.071 -22.343 1.00 68.44 84 THR A CA 1
ATOM 675 C C . THR A 1 84 ? 6.954 1.377 -22.082 1.00 68.44 84 THR A C 1
ATOM 677 O O . THR A 1 84 ? 6.969 0.222 -21.689 1.00 68.44 84 THR A O 1
ATOM 680 N N . ARG A 1 85 ? 8.079 2.079 -22.260 1.00 68.50 85 ARG A N 1
ATOM 681 C CA . ARG A 1 85 ? 9.432 1.567 -21.980 1.00 68.50 85 ARG A CA 1
ATOM 682 C C . ARG A 1 85 ? 9.895 1.798 -20.540 1.00 68.50 85 ARG A C 1
ATOM 684 O O . ARG A 1 85 ? 11.004 1.406 -20.199 1.00 68.50 85 ARG A O 1
ATOM 691 N N . CYS A 1 86 ? 9.088 2.464 -19.716 1.00 73.12 86 CYS A N 1
ATOM 692 C CA . CYS A 1 86 ? 9.470 2.824 -18.359 1.00 73.12 86 CYS A CA 1
ATOM 693 C C . CYS A 1 86 ? 8.670 2.033 -17.342 1.00 73.12 86 CYS A C 1
ATOM 695 O O . CYS A 1 86 ? 7.489 2.298 -17.104 1.00 73.12 86 CYS A O 1
ATOM 697 N N . THR A 1 87 ? 9.354 1.068 -16.741 1.00 72.94 87 THR A N 1
ATOM 698 C CA . THR A 1 87 ? 8.820 0.226 -15.681 1.00 72.94 87 THR A CA 1
ATOM 699 C C . THR A 1 87 ? 8.815 1.015 -14.375 1.00 72.94 87 THR A C 1
ATOM 701 O O . THR A 1 87 ? 9.855 1.452 -13.886 1.00 72.94 87 THR A O 1
ATOM 704 N N . THR A 1 88 ? 7.634 1.218 -13.798 1.00 77.31 88 THR A N 1
ATOM 705 C CA . THR A 1 88 ? 7.458 1.927 -12.523 1.00 77.31 88 THR A CA 1
ATOM 706 C C . THR A 1 88 ? 7.502 0.988 -11.323 1.00 77.31 88 THR A C 1
ATOM 708 O O . THR A 1 88 ? 7.507 1.464 -10.197 1.00 77.31 88 THR A O 1
ATOM 711 N N . ARG A 1 89 ? 7.591 -0.330 -11.547 1.00 83.56 89 ARG A N 1
ATOM 712 C CA . ARG A 1 89 ? 7.567 -1.389 -10.526 1.00 83.56 89 ARG A CA 1
ATOM 713 C C . ARG A 1 89 ? 8.408 -1.107 -9.265 1.00 83.56 89 ARG A C 1
ATOM 715 O O . ARG A 1 89 ? 7.805 -1.062 -8.198 1.00 83.56 89 ARG A O 1
ATOM 722 N N . PRO A 1 90 ? 9.739 -0.879 -9.328 1.00 83.69 90 PRO A N 1
ATOM 723 C CA . PRO A 1 90 ? 10.536 -0.668 -8.112 1.00 83.69 90 PRO A CA 1
ATOM 724 C C . PRO A 1 90 ? 10.138 0.612 -7.364 1.00 83.69 90 PRO A C 1
ATOM 726 O O . PRO A 1 90 ? 10.178 0.667 -6.139 1.00 83.69 90 PRO A O 1
ATOM 729 N N . HIS A 1 91 ? 9.706 1.643 -8.093 1.00 83.31 91 HIS A N 1
ATOM 730 C CA . HIS A 1 91 ? 9.232 2.884 -7.489 1.00 83.31 91 HIS A CA 1
ATOM 731 C C . HIS A 1 91 ? 7.850 2.711 -6.842 1.00 83.31 91 HIS A C 1
ATOM 733 O O . HIS A 1 91 ? 7.601 3.239 -5.762 1.00 83.31 91 HIS A O 1
ATOM 739 N N . SER A 1 92 ? 6.966 1.937 -7.471 1.00 84.25 92 SER A N 1
ATOM 740 C CA . SER A 1 92 ? 5.669 1.565 -6.911 1.00 84.25 92 SER A CA 1
ATOM 741 C C . SER A 1 92 ? 5.827 0.730 -5.638 1.00 84.25 92 SER A C 1
ATOM 743 O O . SER A 1 92 ? 5.134 1.000 -4.663 1.00 84.25 92 SER A O 1
ATOM 745 N N . GLU A 1 93 ? 6.777 -0.212 -5.608 1.00 89.62 93 GLU A N 1
ATOM 746 C CA . GLU A 1 93 ? 7.117 -0.981 -4.403 1.00 89.62 93 GLU A CA 1
ATOM 747 C C . GLU A 1 93 ? 7.585 -0.070 -3.264 1.00 89.62 93 GLU A C 1
ATOM 749 O O . GLU A 1 93 ? 7.030 -0.122 -2.168 1.00 89.62 93 GLU A O 1
ATOM 754 N N . LEU A 1 94 ? 8.542 0.824 -3.542 1.00 89.00 94 LEU A N 1
ATOM 755 C CA . LEU A 1 94 ? 9.022 1.808 -2.572 1.00 89.00 94 LEU A CA 1
ATOM 756 C C . LEU A 1 94 ? 7.889 2.662 -2.013 1.00 89.00 94 LEU A C 1
ATOM 758 O O . LEU A 1 94 ? 7.756 2.795 -0.798 1.00 89.00 94 LEU A O 1
ATOM 762 N N . ARG A 1 95 ? 7.033 3.189 -2.890 1.00 89.12 95 ARG A N 1
ATOM 763 C CA . ARG A 1 95 ? 5.921 4.040 -2.474 1.00 89.12 95 ARG A CA 1
ATOM 764 C C . ARG A 1 95 ? 4.938 3.303 -1.565 1.00 89.12 95 ARG A C 1
ATOM 766 O O . ARG A 1 95 ? 4.425 3.886 -0.610 1.00 89.12 95 ARG A O 1
ATOM 773 N N . LEU A 1 96 ? 4.680 2.028 -1.853 1.00 90.81 96 LEU A N 1
ATOM 774 C CA . LEU A 1 96 ? 3.836 1.179 -1.016 1.00 90.81 96 LEU A CA 1
ATOM 775 C C . LEU A 1 96 ? 4.456 0.968 0.363 1.00 90.81 96 LEU A C 1
ATOM 777 O O . LEU A 1 96 ? 3.764 1.141 1.367 1.00 90.81 96 LEU A O 1
ATOM 781 N N . VAL A 1 97 ? 5.752 0.657 0.416 1.00 93.94 97 VAL A N 1
ATOM 782 C CA . VAL A 1 97 ? 6.470 0.468 1.680 1.00 93.94 97 VAL A CA 1
ATOM 783 C C . VAL A 1 97 ? 6.433 1.734 2.533 1.00 93.94 97 VAL A C 1
ATOM 785 O O . VAL A 1 97 ? 6.054 1.664 3.703 1.00 93.94 97 VAL A O 1
ATOM 788 N N . GLU A 1 98 ? 6.750 2.891 1.949 1.00 92.50 98 GLU A N 1
ATOM 789 C CA . GLU A 1 98 ? 6.703 4.185 2.640 1.00 92.50 98 GLU A CA 1
ATOM 790 C C . GLU A 1 98 ? 5.323 4.462 3.237 1.00 92.50 98 GLU A C 1
ATOM 792 O O . GLU A 1 98 ? 5.205 4.859 4.395 1.00 92.50 98 GLU A O 1
ATOM 797 N N . MET A 1 99 ? 4.266 4.228 2.459 1.00 90.81 99 MET A N 1
ATOM 798 C CA . MET A 1 99 ? 2.892 4.466 2.889 1.00 90.81 99 MET A CA 1
ATOM 799 C C . MET A 1 99 ? 2.511 3.599 4.096 1.00 90.81 99 MET A C 1
ATOM 801 O O . MET A 1 99 ? 1.914 4.097 5.048 1.00 90.81 99 MET A O 1
ATOM 805 N N . ILE A 1 100 ? 2.867 2.314 4.089 1.00 92.19 100 ILE A N 1
ATOM 806 C CA . ILE A 1 100 ? 2.510 1.389 5.177 1.00 92.19 100 ILE A CA 1
ATOM 807 C C . ILE A 1 100 ? 3.321 1.676 6.431 1.00 92.19 100 ILE A C 1
ATOM 809 O O . ILE A 1 100 ? 2.782 1.643 7.537 1.00 92.19 100 ILE A O 1
ATOM 813 N N . GLN A 1 101 ? 4.604 1.995 6.274 1.00 93.25 101 GLN A N 1
ATOM 814 C CA . GLN A 1 101 ? 5.441 2.420 7.389 1.00 93.25 101 GLN A CA 1
ATOM 815 C C . GLN A 1 101 ? 4.908 3.718 7.998 1.00 93.25 101 GLN A C 1
ATOM 817 O O . GLN A 1 101 ? 4.755 3.797 9.216 1.00 93.25 101 GLN A O 1
ATOM 822 N N . ALA A 1 102 ? 4.533 4.697 7.172 1.00 91.06 102 ALA A N 1
ATOM 823 C CA . ALA A 1 102 ? 3.909 5.931 7.636 1.00 91.06 102 ALA A CA 1
ATOM 824 C C . ALA A 1 102 ? 2.586 5.661 8.369 1.00 91.06 102 ALA A C 1
ATOM 826 O O . ALA A 1 102 ? 2.347 6.240 9.427 1.00 91.06 102 ALA A O 1
ATOM 827 N N . GLN A 1 103 ? 1.752 4.745 7.867 1.00 89.44 103 GLN A N 1
ATOM 828 C CA . GLN A 1 103 ? 0.508 4.354 8.532 1.00 89.44 103 GLN A CA 1
ATOM 829 C C . GLN A 1 103 ? 0.765 3.639 9.869 1.00 89.44 103 GLN A C 1
ATOM 831 O O . GLN A 1 103 ? 0.052 3.889 10.840 1.00 89.44 103 GLN A O 1
ATOM 836 N N . SER A 1 104 ? 1.799 2.796 9.953 1.00 90.44 104 SER A N 1
ATOM 837 C CA . SER A 1 104 ? 2.224 2.155 11.203 1.00 90.44 104 SER A CA 1
ATOM 838 C C . SER A 1 104 ? 2.709 3.182 12.228 1.00 90.44 104 SER A C 1
ATOM 840 O O . SER A 1 104 ? 2.301 3.148 13.387 1.00 90.44 104 SER A O 1
ATOM 842 N N . VAL A 1 105 ? 3.532 4.143 11.803 1.00 90.62 105 VAL A N 1
ATOM 843 C CA . VAL A 1 105 ? 3.990 5.245 12.661 1.00 90.62 105 VAL A CA 1
ATOM 844 C C . VAL A 1 105 ? 2.805 6.092 13.125 1.00 90.62 105 VAL A C 1
ATOM 846 O O . VAL A 1 105 ? 2.695 6.390 14.311 1.00 90.62 105 VAL A O 1
ATOM 849 N N . ALA A 1 106 ? 1.871 6.422 12.230 1.00 87.94 106 ALA A N 1
ATOM 850 C CA . ALA A 1 106 ? 0.658 7.155 12.582 1.00 87.94 106 ALA A CA 1
ATOM 851 C C . ALA A 1 106 ? -0.205 6.388 13.596 1.00 87.94 106 ALA A C 1
ATOM 853 O O . ALA A 1 106 ? -0.730 6.994 14.523 1.00 87.94 106 ALA A O 1
ATOM 854 N N . TYR A 1 107 ? -0.313 5.061 13.468 1.00 86.88 107 TYR A N 1
ATOM 855 C CA . TYR A 1 107 ? -1.004 4.218 14.446 1.00 86.88 107 TYR A CA 1
ATOM 856 C C . TYR A 1 107 ? -0.352 4.272 15.833 1.00 86.88 107 TYR A C 1
ATOM 858 O O . TYR A 1 107 ? -1.060 4.336 16.837 1.00 86.88 107 TYR A O 1
ATOM 866 N N . GLN A 1 108 ? 0.981 4.246 15.891 1.00 84.62 108 GLN A N 1
ATOM 867 C CA . GLN A 1 108 ? 1.742 4.269 17.144 1.00 84.62 108 GLN A CA 1
ATOM 868 C C . GLN A 1 108 ? 1.733 5.647 17.818 1.00 84.62 108 GLN A C 1
ATOM 870 O O . GLN A 1 108 ? 1.729 5.727 19.044 1.00 84.62 108 GLN A O 1
ATOM 875 N N . LEU A 1 109 ? 1.734 6.721 17.026 1.00 85.81 109 LEU A N 1
ATOM 876 C CA . LEU A 1 109 ? 1.829 8.103 17.504 1.00 85.81 109 LEU A CA 1
ATOM 877 C C . LEU A 1 109 ? 0.476 8.822 17.598 1.00 85.81 109 LEU A C 1
ATOM 879 O O . LEU A 1 109 ? 0.454 10.016 17.892 1.00 85.81 109 LEU A O 1
ATOM 883 N N . GLN A 1 110 ? -0.641 8.144 17.320 1.00 82.50 110 GLN A N 1
ATOM 884 C CA . GLN A 1 110 ? -1.955 8.783 17.325 1.00 82.50 110 GLN A CA 1
ATOM 885 C C . GLN A 1 110 ? -2.333 9.341 18.703 1.00 82.50 110 GLN A C 1
ATOM 887 O O . GLN A 1 110 ? -2.080 8.728 19.744 1.00 82.50 110 GLN A O 1
ATOM 892 N N . ASP A 1 111 ? -3.039 10.468 18.691 1.00 74.94 111 ASP A N 1
ATOM 893 C CA . ASP A 1 111 ? -3.639 11.021 19.898 1.00 74.94 111 ASP A CA 1
ATOM 894 C C . ASP A 1 111 ? -4.786 10.124 20.392 1.00 74.94 111 ASP A C 1
ATOM 896 O O . ASP A 1 111 ? -5.599 9.606 19.620 1.00 74.94 111 ASP A O 1
ATOM 900 N N . CYS A 1 112 ? -4.900 9.988 21.711 1.00 68.31 112 CYS A N 1
ATOM 901 C CA . CYS A 1 112 ? -6.059 9.377 22.350 1.00 68.31 112 CYS A CA 1
ATOM 902 C C . CYS A 1 112 ? -7.099 10.462 22.652 1.00 68.31 112 CYS A C 1
ATOM 904 O O . CYS A 1 112 ? -6.806 11.432 23.353 1.00 68.31 112 CYS A O 1
ATOM 906 N N . THR A 1 113 ? -8.327 10.297 22.159 1.00 61.88 113 THR A N 1
ATOM 907 C CA . THR A 1 113 ? -9.425 11.241 22.427 1.00 61.88 113 THR A CA 1
ATOM 908 C C . THR A 1 113 ? -10.404 10.658 23.444 1.00 61.88 113 THR A C 1
ATOM 910 O O . THR A 1 113 ? -10.646 9.451 23.474 1.00 61.88 113 THR A O 1
ATOM 913 N N . ALA A 1 114 ? -10.970 11.495 24.315 1.00 58.38 114 ALA A N 1
ATOM 914 C CA . ALA A 1 114 ? -12.038 11.084 25.226 1.00 58.38 114 ALA A CA 1
ATOM 915 C C . ALA A 1 114 ? -13.404 11.476 24.640 1.00 58.38 114 ALA A C 1
ATOM 917 O O . ALA A 1 114 ? -13.576 12.592 24.161 1.00 58.38 114 ALA A O 1
ATOM 918 N N . VAL A 1 115 ? -14.398 10.585 24.742 1.00 52.91 115 VAL A N 1
ATOM 919 C CA . VAL A 1 115 ? -15.718 10.672 24.069 1.00 52.91 115 VAL A CA 1
ATOM 920 C C . VAL A 1 115 ? -16.502 11.979 24.303 1.00 52.91 115 VAL A C 1
ATOM 922 O O . VAL A 1 115 ? -17.395 12.295 23.525 1.00 52.91 115 VAL A O 1
ATOM 925 N N . SER A 1 116 ? -16.195 12.765 25.339 1.00 47.03 116 SER A N 1
ATOM 926 C CA . SER A 1 116 ? -16.934 14.000 25.652 1.00 47.03 116 SER A CA 1
ATOM 927 C C . SER A 1 116 ? -16.145 15.295 25.471 1.00 47.03 116 SER A C 1
ATOM 929 O O . SER A 1 116 ? -16.678 16.360 25.770 1.00 47.03 116 SER A O 1
ATOM 931 N N . ALA A 1 117 ? -14.886 15.240 25.044 1.00 46.47 117 ALA A N 1
ATOM 932 C CA . ALA A 1 117 ? -14.088 16.440 24.861 1.00 46.47 117 ALA A CA 1
ATOM 933 C C . ALA A 1 117 ? -13.300 16.332 23.561 1.00 46.47 117 ALA A C 1
ATOM 935 O O . ALA A 1 117 ? -12.460 15.449 23.401 1.00 46.47 117 ALA A O 1
ATOM 936 N N . ILE A 1 118 ? -13.543 17.287 22.666 1.00 51.78 118 ILE A N 1
ATOM 937 C CA . ILE A 1 118 ? -12.682 17.646 21.532 1.00 51.78 118 ILE A CA 1
ATOM 938 C C . ILE A 1 118 ? -11.399 18.276 22.108 1.00 51.78 118 ILE A C 1
ATOM 940 O O . ILE A 1 118 ? -11.056 19.426 21.861 1.00 51.78 118 ILE A O 1
ATOM 944 N N . CYS A 1 119 ? -10.735 17.559 23.004 1.00 50.06 119 CYS A N 1
ATOM 945 C CA . CYS A 1 119 ? -9.498 17.958 23.633 1.00 50.06 119 CYS A CA 1
ATOM 946 C C . CYS A 1 119 ? -8.513 16.850 23.310 1.00 50.06 119 CYS A C 1
ATOM 948 O O . CYS A 1 119 ? -8.706 15.706 23.716 1.00 50.06 119 CYS A O 1
ATOM 950 N N . GLN A 1 120 ? -7.476 17.189 22.552 1.00 55.16 120 GLN A N 1
ATOM 951 C CA . GLN A 1 120 ? -6.309 16.333 22.400 1.00 55.16 120 GLN A CA 1
ATOM 952 C C . GLN A 1 120 ? -5.712 16.135 23.796 1.00 55.16 120 GLN A C 1
ATOM 954 O O . GLN A 1 120 ? -5.239 17.092 24.417 1.00 55.16 120 GLN A O 1
ATOM 959 N N . LEU A 1 121 ? -5.805 14.920 24.345 1.00 54.84 121 LEU A N 1
ATOM 960 C CA . LEU A 1 121 ? -5.158 14.624 25.616 1.00 54.84 121 LEU A CA 1
ATOM 961 C C . LEU A 1 121 ? -3.653 14.519 25.361 1.00 54.84 121 LEU A C 1
ATOM 963 O O . LEU A 1 121 ? -3.179 13.557 24.768 1.00 54.84 121 LEU A O 1
ATOM 967 N N . SER A 1 122 ? -2.888 15.486 25.865 1.00 54.56 122 SER A N 1
ATOM 968 C CA . SER A 1 122 ? -1.445 15.313 26.039 1.00 54.56 122 SER A CA 1
ATOM 969 C C . SER A 1 122 ? -1.191 14.109 26.956 1.00 54.56 122 SER A C 1
ATOM 971 O O . SER A 1 122 ? -1.916 13.923 27.936 1.00 54.56 122 SER A O 1
ATOM 973 N N . ALA A 1 123 ? -0.141 13.322 26.688 1.00 52.34 123 ALA A N 1
ATOM 974 C CA . ALA A 1 123 ? 0.237 12.118 27.444 1.00 52.34 123 ALA A CA 1
ATOM 975 C C . ALA A 1 123 ? 0.261 12.300 28.981 1.00 52.34 123 ALA A C 1
ATOM 977 O O . ALA A 1 123 ? 0.044 11.348 29.728 1.00 52.34 123 ALA A O 1
ATOM 978 N N . LYS A 1 124 ? 0.454 13.532 29.473 1.00 51.56 124 LYS A N 1
ATOM 979 C CA . LYS A 1 124 ? 0.420 13.874 30.906 1.00 51.56 124 LYS A CA 1
ATOM 980 C C . LYS A 1 124 ? -0.979 13.804 31.538 1.00 51.56 124 LYS A C 1
ATOM 982 O O . LYS A 1 124 ? -1.084 13.662 32.750 1.00 51.56 124 LYS A O 1
ATOM 987 N N . CYS A 1 125 ? -2.047 13.905 30.749 1.00 48.59 125 CYS A N 1
ATOM 988 C CA . CYS A 1 125 ? -3.430 13.930 31.232 1.00 48.59 125 CYS A CA 1
ATOM 989 C C . CYS A 1 125 ? -4.067 12.533 31.319 1.00 48.59 125 CYS A C 1
ATOM 991 O O . CYS A 1 125 ? -5.036 12.358 32.054 1.00 48.59 125 CYS A O 1
ATOM 993 N N . ALA A 1 126 ? -3.532 11.544 30.595 1.00 50.62 126 ALA A N 1
ATOM 994 C CA . ALA A 1 126 ? -4.110 10.202 30.514 1.00 50.62 126 ALA A CA 1
ATOM 995 C C . ALA A 1 126 ? -3.911 9.370 31.796 1.00 50.62 126 ALA A C 1
ATOM 997 O O . ALA A 1 126 ? -4.772 8.570 32.141 1.00 50.62 126 ALA A O 1
ATOM 998 N N . ILE A 1 127 ? -2.806 9.577 32.522 1.00 52.31 127 ILE A N 1
ATOM 999 C CA . ILE A 1 127 ? -2.451 8.759 33.698 1.00 52.31 127 ILE A CA 1
ATOM 1000 C C . ILE A 1 127 ? -3.154 9.259 34.974 1.00 52.31 127 ILE A C 1
ATOM 1002 O O . ILE A 1 127 ? -3.439 8.479 35.877 1.00 52.31 127 ILE A O 1
ATOM 1006 N N . THR A 1 128 ? -3.484 10.552 35.049 1.00 49.34 128 THR A N 1
ATOM 1007 C CA . THR A 1 128 ? -4.038 11.183 36.266 1.00 49.34 128 THR A CA 1
ATOM 1008 C C . THR A 1 128 ? -5.564 11.283 36.259 1.00 49.34 128 THR A C 1
ATOM 1010 O O . THR A 1 128 ? -6.184 11.528 37.294 1.00 49.34 128 THR A O 1
ATOM 1013 N N . ALA A 1 129 ? -6.200 11.105 35.101 1.00 46.19 129 ALA A N 1
ATOM 1014 C CA . ALA A 1 129 ? -7.647 11.137 34.998 1.00 46.19 129 ALA A CA 1
ATOM 1015 C C . ALA A 1 129 ? -8.217 9.765 35.389 1.00 46.19 129 ALA A C 1
ATOM 1017 O O . ALA A 1 129 ? -8.390 8.889 34.546 1.00 46.19 129 ALA A O 1
ATOM 1018 N N . HIS A 1 130 ? -8.549 9.606 36.675 1.00 45.53 130 HIS A N 1
ATOM 1019 C CA . HIS A 1 130 ? -9.492 8.610 37.207 1.00 45.53 130 HIS A CA 1
ATOM 1020 C C . HIS A 1 130 ? -10.874 8.786 36.559 1.00 45.53 130 HIS A C 1
ATOM 1022 O O . HIS A 1 130 ? -11.851 9.211 37.172 1.00 45.53 130 HIS A O 1
ATOM 1028 N N . VAL A 1 131 ? -10.960 8.535 35.264 1.00 46.91 131 VAL A N 1
ATOM 1029 C CA . VAL A 1 131 ? -12.159 8.755 34.487 1.00 46.91 131 VAL A CA 1
ATOM 1030 C C . VAL A 1 131 ? -12.414 7.447 33.765 1.00 46.91 131 VAL A C 1
ATOM 1032 O O . VAL A 1 131 ? -11.718 7.100 32.819 1.00 46.91 131 VAL A O 1
ATOM 1035 N N . GLN A 1 132 ? -13.432 6.724 34.235 1.00 51.03 132 GLN A N 1
ATOM 1036 C CA . GLN A 1 132 ? -14.006 5.508 33.642 1.00 51.03 132 GLN A CA 1
ATOM 1037 C C . GLN A 1 132 ? -14.617 5.766 32.245 1.00 51.03 132 GLN A C 1
ATOM 1039 O O . GLN A 1 132 ? -15.681 5.245 31.913 1.00 51.03 132 GLN A O 1
ATOM 1044 N N . ARG A 1 133 ? -14.016 6.632 31.423 1.00 53.75 133 ARG A N 1
ATOM 1045 C CA . ARG A 1 133 ? -14.508 6.961 30.085 1.00 53.75 133 ARG A CA 1
ATOM 1046 C C . ARG A 1 133 ? -13.738 6.164 29.048 1.00 53.75 133 ARG A C 1
ATOM 1048 O O . ARG A 1 133 ? -12.524 6.011 29.125 1.00 53.75 133 ARG A O 1
ATOM 1055 N N . ARG A 1 134 ? -14.484 5.679 28.056 1.00 56.72 134 ARG A N 1
ATOM 1056 C CA . ARG A 1 134 ? -13.938 5.028 26.867 1.00 56.72 134 ARG A CA 1
ATOM 1057 C C . ARG A 1 134 ? -13.002 5.999 26.144 1.00 56.72 134 ARG A C 1
ATOM 1059 O O . ARG A 1 134 ? -13.390 7.131 25.857 1.00 56.72 134 ARG A O 1
ATOM 1066 N N . ILE A 1 135 ? -11.789 5.537 25.867 1.00 61.16 135 ILE A N 1
ATOM 1067 C CA . ILE A 1 135 ? -10.834 6.206 24.985 1.00 61.16 135 ILE A CA 1
ATOM 1068 C C . ILE A 1 135 ? -11.216 5.842 23.548 1.00 61.16 135 ILE A C 1
ATOM 1070 O O . ILE A 1 135 ? -11.474 4.675 23.258 1.00 61.16 135 ILE A O 1
ATOM 1074 N N . HIS A 1 136 ? -11.281 6.837 22.668 1.00 62.84 136 HIS A N 1
ATOM 1075 C CA . HIS A 1 136 ? -11.489 6.653 21.239 1.00 62.84 136 HIS A CA 1
ATOM 1076 C C . HIS A 1 136 ? -10.173 6.916 20.503 1.00 62.84 136 HIS A C 1
ATOM 1078 O O . HIS A 1 136 ? -9.556 7.976 20.655 1.00 62.84 136 HIS A O 1
ATOM 1084 N N . LEU A 1 137 ? -9.756 5.935 19.709 1.00 65.38 137 LEU A N 1
ATOM 1085 C CA . LEU A 1 137 ? -8.591 6.018 18.835 1.00 65.38 137 LEU A CA 1
ATOM 1086 C C . LEU A 1 137 ? -9.034 6.548 17.472 1.00 65.38 137 LEU A C 1
ATOM 1088 O O . LEU A 1 137 ? -10.115 6.199 16.997 1.00 65.38 137 LEU A O 1
ATOM 1092 N N . TYR A 1 138 ? -8.230 7.408 16.853 1.00 69.00 138 TYR A N 1
ATOM 1093 C CA . TYR A 1 138 ? -8.507 7.881 15.495 1.00 69.00 138 TYR A CA 1
ATOM 1094 C C . TYR A 1 138 ? -8.294 6.757 14.472 1.00 69.00 138 TYR A C 1
ATOM 1096 O O . TYR A 1 138 ? -9.080 6.591 13.542 1.00 69.00 138 TYR A O 1
ATOM 1104 N N . LEU A 1 139 ? -7.255 5.949 14.683 1.00 74.50 139 LEU A N 1
ATOM 1105 C CA . LEU A 1 139 ? -6.908 4.802 13.866 1.00 74.50 139 LEU A CA 1
ATOM 1106 C C . LEU A 1 139 ? -7.052 3.522 14.691 1.00 74.50 139 LEU A C 1
ATOM 1108 O O . LEU A 1 139 ? -6.299 3.270 15.634 1.00 74.50 139 LEU A O 1
ATOM 1112 N N . VAL A 1 140 ? -8.037 2.704 14.332 1.00 82.19 140 VAL A N 1
ATOM 1113 C CA . VAL A 1 140 ? -8.323 1.451 15.035 1.00 82.19 140 VAL A CA 1
ATOM 1114 C C . VAL A 1 140 ? -7.442 0.326 14.487 1.00 82.19 140 VAL A C 1
ATOM 1116 O O . VAL A 1 140 ? -7.130 0.283 13.292 1.00 82.19 140 VAL A O 1
ATOM 1119 N N . ARG A 1 141 ? -7.043 -0.606 15.360 1.00 84.69 141 ARG A N 1
ATOM 1120 C CA . ARG A 1 141 ? -6.195 -1.751 15.005 1.00 84.69 141 ARG A CA 1
ATOM 1121 C C . ARG A 1 141 ? -6.803 -2.579 13.877 1.00 84.69 141 ARG A C 1
ATOM 1123 O O . ARG A 1 141 ? -6.079 -3.010 12.984 1.00 84.69 141 ARG A O 1
ATOM 1130 N N . GLU A 1 142 ? -8.113 -2.801 13.905 1.00 85.12 142 GLU A N 1
ATOM 1131 C CA . GLU A 1 142 ? -8.828 -3.590 12.903 1.00 85.12 142 GLU A CA 1
ATOM 1132 C C . GLU A 1 142 ? -8.637 -2.998 11.504 1.00 85.12 142 GLU A C 1
ATOM 1134 O O . GLU A 1 142 ? -8.274 -3.730 10.585 1.00 85.12 142 GLU A O 1
ATOM 1139 N N . SER A 1 143 ? -8.763 -1.675 11.367 1.00 85.06 143 SER A N 1
ATOM 1140 C CA . SER A 1 143 ? -8.567 -0.973 10.096 1.00 85.06 143 SER A CA 1
ATOM 1141 C C . SER A 1 143 ? -7.127 -1.081 9.590 1.00 85.06 143 SER A C 1
ATOM 1143 O O . SER A 1 143 ? -6.913 -1.344 8.409 1.00 85.06 143 SER A O 1
ATOM 1145 N N . LEU A 1 144 ? -6.126 -0.952 10.473 1.00 87.06 144 LEU A N 1
ATOM 1146 C CA . LEU A 1 144 ? -4.721 -1.161 10.096 1.00 87.06 144 LEU A CA 1
ATOM 1147 C C . LEU A 1 144 ? -4.481 -2.601 9.618 1.00 87.06 144 LEU A C 1
ATOM 1149 O O . LEU A 1 144 ? -3.844 -2.816 8.589 1.00 87.06 144 LEU A O 1
ATOM 1153 N N . MET A 1 145 ? -5.024 -3.592 10.327 1.00 88.38 145 MET A N 1
ATOM 1154 C CA . MET A 1 145 ? -4.891 -5.005 9.963 1.00 88.38 145 MET A CA 1
ATOM 1155 C C . MET A 1 145 ? -5.595 -5.328 8.641 1.00 88.38 145 MET A C 1
ATOM 1157 O O . MET A 1 145 ? -5.105 -6.149 7.868 1.00 88.38 145 MET A O 1
ATOM 1161 N N . GLU A 1 146 ? -6.737 -4.705 8.354 1.00 88.31 146 GLU A N 1
ATOM 1162 C CA . GLU A 1 146 ? -7.401 -4.801 7.051 1.00 88.31 146 GLU A CA 1
ATOM 1163 C C . GLU A 1 146 ? -6.521 -4.248 5.929 1.00 88.31 146 GLU A C 1
ATOM 1165 O O . GLU A 1 146 ? -6.355 -4.923 4.908 1.00 88.31 146 GLU A O 1
ATOM 1170 N N . THR A 1 147 ? -5.896 -3.084 6.140 1.00 89.06 147 THR A N 1
ATOM 1171 C CA . THR A 1 147 ? -4.942 -2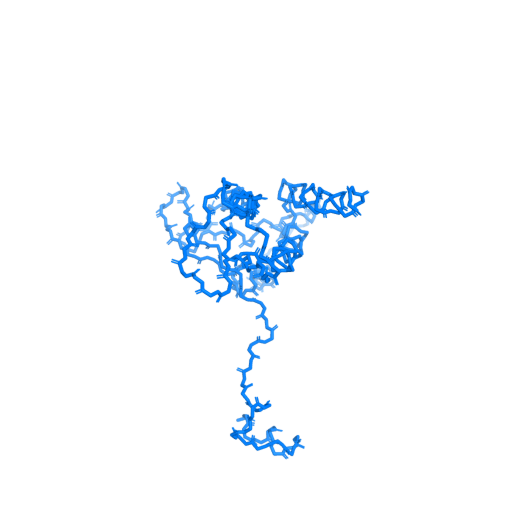.518 5.180 1.00 89.06 147 THR A CA 1
ATOM 1172 C C . THR A 1 147 ? -3.744 -3.446 4.969 1.00 89.06 147 THR A C 1
ATOM 1174 O O . THR A 1 147 ? -3.448 -3.794 3.828 1.00 89.06 147 THR A O 1
ATOM 1177 N N . LEU A 1 148 ? -3.101 -3.923 6.040 1.00 91.19 148 LEU A N 1
ATOM 1178 C CA . LEU A 1 148 ? -1.948 -4.828 5.954 1.00 91.19 148 LEU A CA 1
ATOM 1179 C C . LEU A 1 148 ? -2.286 -6.121 5.200 1.00 91.19 148 LEU A C 1
ATOM 1181 O O . LEU A 1 148 ? -1.540 -6.528 4.315 1.00 91.19 148 LEU A O 1
ATOM 1185 N N . ARG A 1 149 ? -3.444 -6.738 5.474 1.00 91.19 149 ARG A N 1
ATOM 1186 C CA . ARG A 1 149 ? -3.897 -7.943 4.753 1.00 91.19 149 ARG A CA 1
ATOM 1187 C C . ARG A 1 149 ? -4.127 -7.682 3.270 1.00 91.19 149 ARG A C 1
ATOM 1189 O O . ARG A 1 149 ? -3.862 -8.560 2.451 1.00 91.19 149 ARG A O 1
ATOM 1196 N N . LEU A 1 150 ? -4.672 -6.518 2.922 1.00 89.88 150 LEU A N 1
ATOM 1197 C CA . LEU A 1 150 ? -4.877 -6.141 1.529 1.00 89.88 150 LEU A CA 1
ATOM 1198 C C . LEU A 1 150 ? -3.536 -5.956 0.816 1.00 89.88 150 LEU A C 1
ATOM 1200 O O . LEU A 1 150 ? -3.339 -6.558 -0.238 1.00 89.88 150 LEU A O 1
ATOM 1204 N N . VAL A 1 151 ? -2.603 -5.214 1.414 1.00 90.06 151 VAL A N 1
ATOM 1205 C CA . VAL A 1 151 ? -1.273 -5.015 0.828 1.00 90.06 151 VAL A CA 1
ATOM 1206 C C . VAL A 1 151 ? -0.524 -6.339 0.721 1.00 90.06 151 VAL A C 1
ATOM 1208 O O . VAL A 1 151 ? 0.088 -6.588 -0.308 1.00 90.06 151 VAL A O 1
ATOM 1211 N N . MET A 1 152 ? -0.611 -7.226 1.713 1.00 91.44 152 MET A N 1
ATOM 1212 C CA . MET A 1 152 ? 0.019 -8.548 1.645 1.00 91.44 152 MET A CA 1
ATOM 1213 C C . MET A 1 152 ? -0.412 -9.319 0.390 1.00 91.44 152 MET A C 1
ATOM 1215 O O . MET A 1 152 ? 0.429 -9.883 -0.305 1.00 91.44 152 MET A O 1
ATOM 1219 N N . ARG A 1 153 ? -1.711 -9.293 0.051 1.00 89.56 153 ARG A N 1
ATOM 1220 C CA . ARG A 1 153 ? -2.216 -9.927 -1.179 1.00 89.56 153 ARG A CA 1
ATOM 1221 C C . ARG A 1 153 ? -1.648 -9.278 -2.439 1.00 89.56 153 ARG A C 1
ATOM 1223 O O . ARG A 1 153 ? -1.267 -9.997 -3.355 1.00 89.56 153 ARG A O 1
ATOM 1230 N N . ILE A 1 154 ? -1.566 -7.948 -2.473 1.00 88.25 154 ILE A N 1
ATOM 1231 C CA . ILE A 1 154 ? -0.964 -7.206 -3.593 1.00 88.25 154 ILE A CA 1
ATOM 1232 C C . ILE A 1 154 ? 0.520 -7.563 -3.729 1.00 88.25 154 ILE A C 1
ATOM 1234 O O . ILE A 1 154 ? 0.972 -7.913 -4.811 1.00 88.25 154 ILE A O 1
ATOM 1238 N N . ALA A 1 155 ? 1.268 -7.571 -2.625 1.00 89.94 155 ALA A N 1
ATOM 1239 C CA . ALA A 1 155 ? 2.682 -7.924 -2.612 1.00 89.94 155 ALA A CA 1
ATOM 1240 C C . ALA A 1 155 ? 2.929 -9.344 -3.143 1.00 89.94 155 ALA A C 1
ATOM 1242 O O . ALA A 1 155 ? 3.861 -9.559 -3.914 1.00 89.94 155 ALA A O 1
ATOM 1243 N N . GLN A 1 156 ? 2.064 -10.297 -2.785 1.00 89.19 156 GLN A N 1
ATOM 1244 C CA . GLN A 1 156 ? 2.118 -11.669 -3.291 1.00 89.19 156 GLN A CA 1
ATOM 1245 C C . GLN A 1 156 ? 1.770 -11.756 -4.780 1.00 89.19 156 GLN A C 1
ATOM 1247 O O . GLN A 1 156 ? 2.498 -12.396 -5.537 1.00 89.19 156 GLN A O 1
ATOM 1252 N N . GLN A 1 157 ? 0.682 -11.109 -5.207 1.00 85.06 157 GLN A N 1
ATOM 1253 C CA . GLN A 1 157 ? 0.224 -11.132 -6.597 1.00 85.06 157 GLN A CA 1
ATOM 1254 C C . GLN A 1 157 ? 1.256 -10.499 -7.533 1.00 85.06 157 GLN A C 1
ATOM 1256 O O . GLN A 1 157 ? 1.597 -11.071 -8.567 1.00 85.06 157 GLN A O 1
ATOM 1261 N N . ASP A 1 158 ? 1.774 -9.337 -7.148 1.00 82.81 158 ASP A N 1
ATOM 1262 C CA . ASP A 1 158 ? 2.736 -8.597 -7.943 1.00 82.81 158 ASP A CA 1
ATOM 1263 C C . ASP A 1 158 ? 4.172 -9.071 -7.725 1.00 82.81 158 ASP A C 1
ATOM 1265 O O . ASP A 1 158 ? 5.036 -8.608 -8.449 1.00 82.81 158 ASP A O 1
ATOM 1269 N N . LYS A 1 159 ? 4.470 -10.008 -6.811 1.00 86.56 159 LYS A N 1
ATOM 1270 C CA . LYS A 1 159 ? 5.834 -10.457 -6.445 1.00 86.56 159 LYS A CA 1
ATOM 1271 C C . LYS A 1 159 ? 6.744 -9.325 -5.909 1.00 86.56 159 LYS A C 1
ATOM 1273 O O . LYS A 1 159 ? 7.915 -9.237 -6.285 1.00 86.56 159 LYS A O 1
ATOM 1278 N N . PHE A 1 160 ? 6.223 -8.428 -5.074 1.00 90.12 160 PHE A N 1
ATOM 1279 C CA . PHE A 1 160 ? 7.012 -7.391 -4.391 1.00 90.12 160 PHE A CA 1
ATOM 1280 C C . PHE A 1 160 ? 7.679 -7.956 -3.132 1.00 90.12 160 PHE A C 1
ATOM 1282 O O . PHE A 1 160 ? 7.037 -8.089 -2.088 1.00 90.12 160 PHE A O 1
ATOM 1289 N N . ALA A 1 161 ? 8.957 -8.322 -3.234 1.00 91.88 161 ALA A N 1
ATOM 1290 C CA . ALA A 1 161 ? 9.680 -9.000 -2.160 1.00 91.88 161 ALA A CA 1
ATOM 1291 C C . ALA A 1 161 ? 9.901 -8.107 -0.928 1.00 91.88 161 ALA A C 1
ATOM 1293 O O . ALA A 1 161 ? 9.673 -8.549 0.198 1.00 91.88 161 ALA A O 1
ATOM 1294 N N . TRP A 1 162 ? 10.295 -6.847 -1.127 1.00 94.56 162 TRP A N 1
ATOM 1295 C CA . TRP A 1 162 ? 10.578 -5.928 -0.023 1.00 94.56 162 TRP A CA 1
ATOM 1296 C C . TRP A 1 162 ? 9.295 -5.491 0.689 1.00 94.56 162 TRP A C 1
ATOM 1298 O O . TRP A 1 162 ? 9.241 -5.385 1.922 1.00 94.56 162 TRP A O 1
ATOM 1308 N N . LEU A 1 163 ? 8.231 -5.280 -0.088 1.00 94.12 163 LEU A N 1
ATOM 1309 C CA . LEU A 1 163 ? 6.913 -4.983 0.459 1.00 94.12 163 LEU A CA 1
ATOM 1310 C C . LEU A 1 163 ? 6.378 -6.141 1.300 1.00 94.12 163 LEU A C 1
ATOM 1312 O O . LEU A 1 163 ? 5.879 -5.907 2.401 1.00 94.12 163 LEU A O 1
ATOM 1316 N N . LEU A 1 164 ? 6.501 -7.373 0.800 1.00 94.56 164 LEU A N 1
ATOM 1317 C CA . LEU A 1 164 ? 6.043 -8.566 1.503 1.00 94.56 164 LEU A CA 1
ATOM 1318 C C . LEU A 1 164 ? 6.757 -8.722 2.850 1.00 94.56 164 LEU A C 1
ATOM 1320 O O . LEU A 1 164 ? 6.086 -8.806 3.876 1.00 94.56 164 LEU A O 1
ATOM 1324 N N . GLU A 1 165 ? 8.090 -8.645 2.859 1.00 96.00 165 GLU A N 1
ATOM 1325 C CA . GLU A 1 165 ? 8.895 -8.716 4.086 1.00 96.00 165 GLU A CA 1
ATOM 1326 C C . GLU A 1 165 ? 8.476 -7.641 5.103 1.00 96.00 165 GLU A C 1
ATOM 1328 O O . GLU A 1 165 ? 8.324 -7.903 6.299 1.00 96.00 165 GLU A O 1
ATOM 1333 N N . THR A 1 166 ? 8.252 -6.410 4.631 1.00 94.94 166 THR A N 1
ATOM 1334 C CA . THR A 1 166 ? 7.843 -5.301 5.499 1.00 94.94 166 THR A CA 1
ATOM 1335 C C . THR A 1 166 ? 6.477 -5.557 6.131 1.00 94.94 166 THR A C 1
ATOM 1337 O O . THR A 1 166 ? 6.304 -5.333 7.330 1.00 94.94 166 THR A O 1
ATOM 1340 N N . VAL A 1 167 ? 5.508 -6.043 5.354 1.00 94.44 167 VAL A N 1
ATOM 1341 C CA . VAL A 1 167 ? 4.160 -6.335 5.855 1.00 94.44 167 VAL A CA 1
ATOM 1342 C C . VAL A 1 167 ? 4.172 -7.520 6.818 1.00 94.44 167 VAL A C 1
ATOM 1344 O O . VAL A 1 167 ? 3.557 -7.434 7.879 1.00 94.44 167 VAL A O 1
ATOM 1347 N N . GLU A 1 168 ? 4.895 -8.594 6.501 1.00 93.75 168 GLU A N 1
ATOM 1348 C CA . GLU A 1 168 ? 5.023 -9.771 7.369 1.00 93.75 168 GLU A CA 1
ATOM 1349 C C . GLU A 1 168 ? 5.627 -9.407 8.727 1.00 93.75 168 GLU A C 1
ATOM 1351 O O . GLU A 1 168 ? 5.107 -9.811 9.772 1.00 93.75 168 GLU A O 1
ATOM 1356 N N . ARG A 1 169 ? 6.668 -8.567 8.729 1.00 93.12 169 ARG A N 1
ATOM 1357 C CA . ARG A 1 169 ? 7.276 -8.045 9.955 1.00 93.12 169 ARG A CA 1
ATOM 1358 C C . ARG A 1 169 ? 6.282 -7.240 10.795 1.00 93.12 169 ARG A C 1
ATOM 1360 O O . ARG A 1 169 ? 6.117 -7.542 11.974 1.00 93.12 169 ARG A O 1
ATOM 1367 N N . LEU A 1 170 ? 5.561 -6.290 10.195 1.00 91.12 170 LEU A N 1
ATOM 1368 C CA . LEU A 1 170 ? 4.551 -5.489 10.905 1.00 91.12 170 LEU A CA 1
ATOM 1369 C C . LEU A 1 170 ? 3.387 -6.348 11.433 1.00 91.12 170 LEU A C 1
ATOM 1371 O O . LEU A 1 170 ? 2.873 -6.123 12.532 1.00 91.12 170 LEU A O 1
ATOM 1375 N N . MET A 1 171 ? 2.970 -7.370 10.684 1.00 88.06 171 MET A N 1
ATOM 1376 C CA . MET A 1 171 ? 1.954 -8.323 11.140 1.00 88.06 171 MET A CA 1
ATOM 1377 C C . MET A 1 171 ? 2.447 -9.186 12.311 1.00 88.06 171 MET A C 1
ATOM 1379 O O . MET A 1 171 ? 1.677 -9.473 13.226 1.00 88.06 171 MET A O 1
ATOM 1383 N N . CYS A 1 172 ? 3.724 -9.570 12.319 1.00 86.12 172 CYS A N 1
ATOM 1384 C CA . CYS A 1 172 ? 4.328 -10.305 13.429 1.00 86.12 172 CYS A CA 1
ATOM 1385 C C . CYS A 1 172 ? 4.439 -9.434 14.691 1.00 86.12 172 CYS A C 1
ATOM 1387 O O . CYS A 1 172 ? 4.008 -9.848 15.767 1.00 86.12 172 CYS A O 1
ATOM 1389 N N . GLU A 1 173 ? 4.920 -8.195 14.559 1.00 81.44 173 GLU A N 1
ATOM 1390 C CA . GLU A 1 173 ? 5.021 -7.232 15.666 1.00 81.44 173 GLU A CA 1
ATOM 1391 C C . GLU A 1 173 ? 3.647 -6.956 16.301 1.00 81.44 173 GLU A C 1
ATOM 1393 O O . GLU A 1 173 ? 3.482 -6.999 17.522 1.00 81.44 173 GLU A O 1
ATOM 1398 N N . THR A 1 174 ? 2.611 -6.763 15.479 1.00 70.88 174 THR A N 1
ATOM 1399 C CA . THR A 1 174 ? 1.234 -6.568 15.971 1.00 70.88 174 THR A CA 1
ATOM 1400 C C . THR A 1 174 ? 0.614 -7.817 16.604 1.00 70.88 174 THR A C 1
ATOM 1402 O O . THR A 1 174 ? -0.355 -7.686 17.362 1.00 70.88 174 THR A O 1
ATOM 1405 N N . ALA A 1 175 ? 1.128 -9.016 16.313 1.00 67.25 175 ALA A N 1
ATOM 1406 C CA . ALA A 1 175 ? 0.729 -10.260 16.970 1.00 67.25 175 ALA A CA 1
ATOM 1407 C C . ALA A 1 175 ? 1.461 -10.457 18.307 1.00 67.25 175 ALA A C 1
ATOM 1409 O O . ALA A 1 175 ? 0.840 -10.861 19.287 1.00 67.25 175 ALA A O 1
ATOM 1410 N N . GLN A 1 176 ? 2.748 -10.111 18.381 1.00 58.72 176 GLN A N 1
ATOM 1411 C CA . GLN A 1 176 ? 3.546 -10.202 19.608 1.00 58.72 176 GLN A CA 1
ATOM 1412 C C . GLN A 1 176 ? 3.054 -9.249 20.703 1.00 58.72 176 GLN A C 1
ATOM 1414 O O . GLN A 1 176 ? 3.031 -9.626 21.873 1.00 58.72 176 GLN A O 1
ATOM 1419 N N . LEU A 1 177 ? 2.549 -8.066 20.334 1.00 52.91 177 LEU A N 1
ATOM 1420 C CA . LEU A 1 177 ? 1.916 -7.140 21.281 1.00 52.91 177 LEU A CA 1
ATOM 1421 C C . LEU A 1 177 ? 0.671 -7.724 21.978 1.00 52.91 177 LEU A C 1
ATOM 1423 O O . LEU A 1 177 ? 0.311 -7.248 23.047 1.00 52.91 177 LEU A O 1
ATOM 1427 N N . VAL A 1 178 ? 0.027 -8.760 21.425 1.00 50.34 178 VAL A N 1
ATOM 1428 C CA . VAL A 1 178 ? -1.114 -9.445 22.071 1.00 50.34 178 VAL A CA 1
ATOM 1429 C C . VAL A 1 178 ? -0.658 -10.401 23.176 1.00 50.34 178 VAL A C 1
ATOM 1431 O O . VAL A 1 178 ? -1.436 -10.707 24.067 1.00 50.34 178 VAL A O 1
ATOM 1434 N N . LEU A 1 179 ? 0.591 -10.874 23.138 1.00 44.38 179 LEU A N 1
ATOM 1435 C CA . LEU A 1 179 ? 1.128 -11.827 24.116 1.00 44.38 179 LEU A CA 1
ATOM 1436 C C . LEU A 1 179 ? 1.813 -11.149 25.312 1.00 44.38 179 LEU A C 1
ATOM 1438 O O . LEU A 1 179 ? 2.213 -11.837 26.247 1.00 44.38 179 LEU A O 1
ATOM 1442 N N . MET A 1 180 ? 1.966 -9.821 25.284 1.00 41.16 180 MET A N 1
ATOM 1443 C CA . MET A 1 180 ? 2.585 -9.043 26.366 1.00 41.16 180 MET A CA 1
ATOM 1444 C C . MET A 1 180 ? 1.572 -8.293 27.251 1.00 41.16 180 MET A C 1
ATOM 1446 O O . MET A 1 180 ? 2.000 -7.540 28.126 1.00 41.16 180 MET A O 1
ATOM 1450 N N . TYR A 1 181 ? 0.265 -8.507 27.052 1.00 39.69 181 TYR A N 1
ATOM 1451 C CA . TYR A 1 181 ? -0.821 -7.957 27.875 1.00 39.69 181 TYR A CA 1
ATOM 1452 C C . TYR A 1 181 ? -1.747 -9.052 28.401 1.00 39.69 181 TYR A C 1
ATOM 1454 O O . TYR A 1 181 ? -2.137 -9.928 27.599 1.00 39.69 181 TYR A O 1
#